Protein AF-A0A645JJB8-F1 (afdb_monomer)

Radius of gyration: 17.83 Å; Cα contacts (8 Å, |Δi|>4): 34; chains: 1; bounding box: 34×20×50 Å

Organism: NCBI:txid1076179

Secondary structure (DSSP, 8-state):
-EEE-TTT--EEE----HHHHHHHHHHHHHHHHHHHHHHHHTT-------TTS-SHHHHHHHHHHHHHHHHTT-

Structure (mmCIF, N/CA/C/O backbone):
data_AF-A0A645JJB8-F1
#
_entry.id   AF-A0A645JJB8-F1
#
loop_
_atom_site.group_PDB
_atom_site.id
_atom_site.type_symbol
_atom_site.label_atom_id
_atom_site.label_alt_id
_atom_site.label_comp_id
_atom_site.label_asym_id
_atom_site.label_entity_id
_atom_site.label_seq_id
_atom_site.pdbx_PDB_ins_code
_atom_site.Cartn_x
_atom_site.Cartn_y
_atom_site.Cartn_z
_atom_site.occupancy
_atom_site.B_iso_or_equiv
_atom_site.auth_seq_id
_atom_site.auth_comp_id
_atom_site.auth_asym_id
_atom_site.auth_atom_id
_atom_site.pdbx_PDB_model_num
ATOM 1 N N . MET A 1 1 ? 13.590 -0.650 -22.945 1.00 67.94 1 MET A N 1
ATOM 2 C CA . MET A 1 1 ? 12.135 -0.582 -23.209 1.00 67.94 1 MET A CA 1
ATOM 3 C C . MET A 1 1 ? 11.691 0.865 -23.037 1.00 67.94 1 MET A C 1
ATOM 5 O O . MET A 1 1 ? 12.370 1.603 -22.336 1.00 67.94 1 MET A O 1
ATOM 9 N N . VAL A 1 2 ? 10.626 1.307 -23.696 1.00 76.19 2 VAL A N 1
ATOM 10 C CA . VAL A 1 2 ? 10.016 2.620 -23.433 1.00 76.19 2 VAL A CA 1
ATOM 11 C C . VAL A 1 2 ? 8.618 2.344 -22.898 1.00 76.19 2 VAL A C 1
ATOM 13 O O . VAL A 1 2 ? 7.929 1.493 -23.455 1.00 76.19 2 VAL A O 1
ATOM 16 N N . VAL A 1 3 ? 8.255 2.972 -21.782 1.00 81.56 3 VAL A N 1
ATOM 17 C CA . VAL A 1 3 ? 6.940 2.834 -21.137 1.00 81.56 3 VAL A CA 1
ATOM 18 C C . VAL A 1 3 ? 6.256 4.189 -21.095 1.00 81.56 3 VAL A C 1
ATOM 20 O O . VAL A 1 3 ? 6.930 5.213 -21.016 1.00 81.56 3 VAL A O 1
ATOM 23 N N . GLU A 1 4 ? 4.933 4.197 -21.166 1.00 82.81 4 GLU A N 1
ATOM 24 C CA . GLU A 1 4 ? 4.134 5.408 -21.010 1.00 82.81 4 GLU A CA 1
ATOM 25 C C . GLU A 1 4 ? 3.740 5.574 -19.541 1.00 82.81 4 GLU A C 1
ATOM 27 O O . GLU A 1 4 ? 3.264 4.635 -18.901 1.00 82.81 4 GLU A O 1
ATOM 32 N N . ASP A 1 5 ? 3.990 6.759 -18.9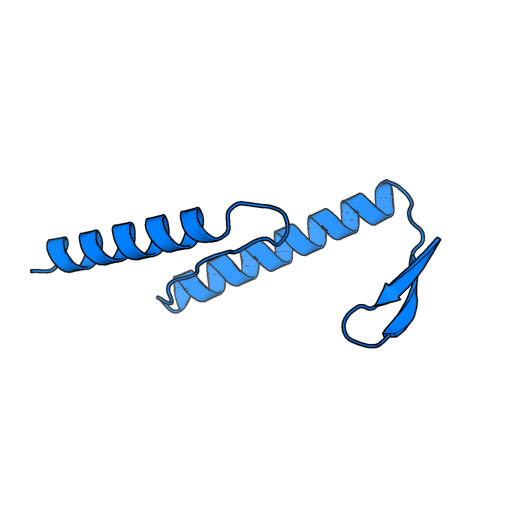96 1.00 80.06 5 ASP A N 1
ATOM 33 C CA . ASP A 1 5 ? 3.535 7.151 -17.669 1.00 80.06 5 ASP A CA 1
ATOM 34 C C . ASP A 1 5 ? 2.008 7.320 -17.673 1.00 80.06 5 ASP A C 1
ATOM 36 O O . ASP A 1 5 ? 1.475 8.171 -18.382 1.00 80.06 5 ASP A O 1
ATOM 40 N N . ALA A 1 6 ? 1.307 6.527 -16.862 1.00 78.00 6 ALA A N 1
ATOM 41 C CA . ALA A 1 6 ? -0.152 6.525 -16.789 1.00 78.00 6 ALA A CA 1
ATOM 42 C C . ALA A 1 6 ? -0.757 7.819 -16.210 1.00 78.00 6 ALA A C 1
ATOM 44 O O . 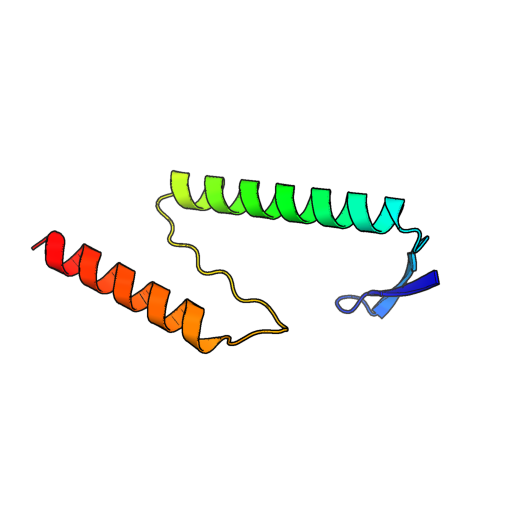ALA A 1 6 ? -1.935 8.089 -16.435 1.00 78.00 6 ALA A O 1
ATOM 45 N N . GLU A 1 7 ? 0.013 8.613 -15.464 1.00 79.38 7 GLU A N 1
ATOM 46 C CA . GLU A 1 7 ? -0.454 9.869 -14.870 1.00 79.38 7 GLU A CA 1
ATOM 47 C C . GLU A 1 7 ? -0.238 11.063 -15.809 1.00 79.38 7 GLU A C 1
ATOM 49 O O . GLU A 1 7 ? -0.982 12.043 -15.743 1.00 79.38 7 GLU A O 1
ATOM 54 N N . THR A 1 8 ? 0.772 11.000 -16.687 1.00 87.12 8 THR A N 1
ATOM 55 C CA . THR A 1 8 ? 1.207 12.156 -17.496 1.00 87.12 8 THR A CA 1
ATOM 56 C C . THR A 1 8 ? 1.208 11.937 -19.011 1.00 87.12 8 THR A C 1
ATOM 58 O O . THR A 1 8 ? 1.354 12.907 -19.757 1.00 87.12 8 THR A O 1
ATOM 61 N N . GLY A 1 9 ? 1.082 10.695 -19.487 1.00 85.75 9 GLY A N 1
ATOM 62 C CA . GLY A 1 9 ? 1.164 10.318 -20.907 1.00 85.75 9 GLY A CA 1
ATOM 63 C C . GLY A 1 9 ? 2.571 10.420 -21.514 1.00 85.75 9 GLY A C 1
ATOM 64 O O . GLY A 1 9 ? 2.749 10.321 -22.728 1.00 85.75 9 GLY A O 1
ATOM 65 N N . ARG A 1 10 ? 3.608 10.678 -20.705 1.00 89.25 10 ARG A N 1
ATOM 66 C CA . ARG A 1 10 ? 4.984 10.837 -21.201 1.00 89.25 10 ARG A CA 1
ATOM 67 C C . ARG A 1 10 ? 5.659 9.490 -21.422 1.00 89.25 10 ARG A C 1
ATOM 69 O O . ARG A 1 10 ? 5.557 8.587 -20.599 1.00 89.25 10 ARG A 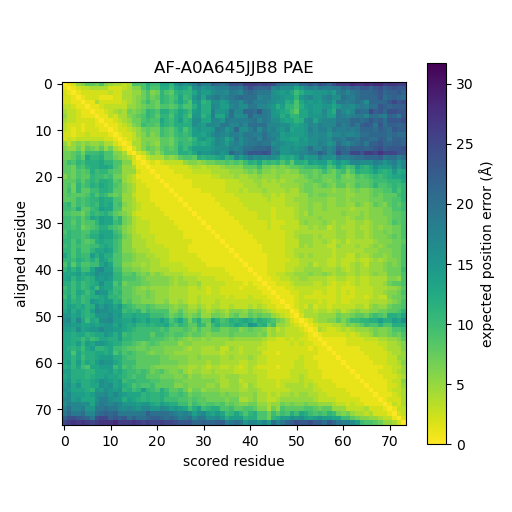O 1
ATOM 76 N N . GLN A 1 11 ? 6.440 9.391 -22.498 1.00 86.25 11 GLN A N 1
ATOM 77 C CA . GLN A 1 11 ? 7.310 8.241 -22.736 1.00 86.25 11 GLN A CA 1
ATOM 78 C C . GLN A 1 11 ? 8.571 8.315 -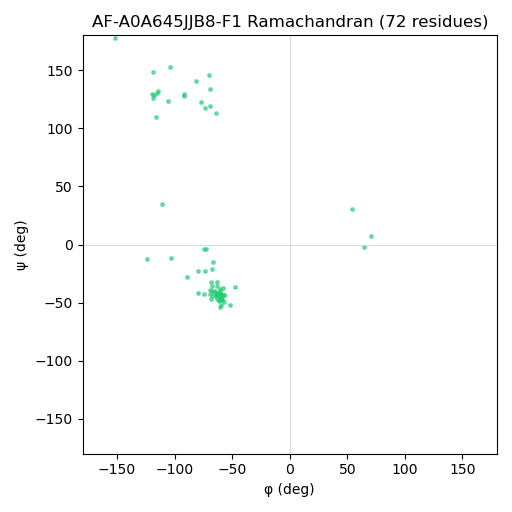21.865 1.00 86.25 11 GLN A C 1
ATOM 80 O O . GLN A 1 11 ? 9.355 9.261 -21.956 1.00 86.25 11 GLN A O 1
ATOM 85 N N . VAL A 1 12 ? 8.790 7.287 -21.049 1.00 82.00 12 VAL A N 1
ATOM 86 C CA . VAL A 1 12 ? 9.941 7.147 -20.153 1.00 82.00 12 VAL A CA 1
ATOM 87 C C . VAL A 1 12 ? 10.791 5.961 -20.595 1.00 82.00 12 VAL A C 1
ATOM 89 O O . VAL A 1 12 ? 10.294 4.861 -20.854 1.00 82.00 12 VAL A O 1
ATOM 92 N N . ARG A 1 13 ? 12.109 6.171 -20.683 1.00 79.88 13 ARG A N 1
ATOM 93 C CA . ARG A 1 13 ? 13.051 5.094 -20.997 1.00 79.88 13 ARG A CA 1
ATOM 94 C C . ARG A 1 13 ? 13.201 4.194 -19.774 1.00 79.88 13 ARG A C 1
ATOM 96 O O . ARG A 1 13 ? 13.657 4.632 -18.724 1.00 79.88 13 ARG A O 1
ATOM 103 N N . PHE A 1 14 ? 12.809 2.938 -19.931 1.00 74.31 14 PHE A N 1
ATOM 104 C CA . PHE A 1 14 ? 12.870 1.919 -18.898 1.00 74.31 14 PHE A CA 1
ATOM 105 C C . PHE A 1 14 ? 13.834 0.815 -19.323 1.00 74.31 14 PHE A C 1
ATOM 107 O O . PHE A 1 14 ? 13.561 0.037 -20.244 1.00 74.31 14 PHE A O 1
ATOM 114 N N . ASP A 1 15 ? 14.981 0.732 -18.658 1.00 73.25 15 ASP A N 1
ATOM 115 C CA . ASP A 1 15 ? 16.051 -0.183 -19.064 1.00 73.25 15 ASP A CA 1
ATOM 116 C C . ASP A 1 15 ? 15.672 -1.663 -18.897 1.00 73.25 15 ASP A C 1
ATOM 118 O O . ASP A 1 15 ? 16.306 -2.526 -19.498 1.00 73.25 15 ASP A O 1
ATOM 122 N N . GLY A 1 16 ? 14.599 -1.975 -18.155 1.00 68.19 16 GLY A N 1
ATOM 123 C CA . GLY A 1 16 ? 13.889 -3.264 -18.209 1.00 68.19 16 GLY A CA 1
ATOM 124 C C . GLY A 1 16 ? 14.680 -4.496 -17.758 1.00 68.19 16 GLY A C 1
ATOM 125 O O . GLY A 1 16 ? 14.145 -5.601 -17.738 1.00 68.19 16 GLY A O 1
ATOM 126 N N . GLY A 1 17 ? 15.950 -4.343 -17.384 1.00 80.81 17 GLY A N 1
ATOM 127 C CA . GLY A 1 17 ? 16.776 -5.444 -16.909 1.00 80.81 17 GLY A CA 1
ATOM 128 C C . GLY A 1 17 ? 16.323 -5.934 -15.534 1.00 80.81 17 GLY A C 1
ATOM 129 O O . GLY A 1 17 ? 15.952 -5.135 -14.676 1.00 80.81 17 GLY A O 1
ATOM 130 N N . LYS A 1 18 ? 16.447 -7.244 -15.274 1.00 80.31 18 LYS A N 1
ATOM 131 C CA . LYS A 1 18 ? 16.103 -7.870 -13.978 1.00 80.31 18 LYS A CA 1
ATOM 132 C C . LYS A 1 18 ? 16.674 -7.123 -12.762 1.00 80.31 18 LYS A C 1
ATOM 134 O O . LYS A 1 18 ? 16.018 -7.032 -11.735 1.00 80.31 18 LYS A O 1
ATOM 139 N N . ARG A 1 19 ? 17.889 -6.564 -12.876 1.00 82.19 19 ARG A N 1
ATOM 140 C CA . ARG A 1 19 ? 18.515 -5.760 -11.808 1.00 82.19 19 ARG A CA 1
ATOM 141 C C . ARG A 1 19 ? 17.822 -4.413 -11.586 1.00 82.19 19 ARG A C 1
ATOM 143 O O . ARG A 1 19 ? 17.715 -3.987 -10.444 1.00 82.19 19 ARG A O 1
ATOM 150 N N . ALA A 1 20 ? 17.386 -3.748 -12.656 1.00 79.75 20 ALA A N 1
ATOM 151 C CA . ALA A 1 20 ? 16.673 -2.476 -12.568 1.00 79.75 20 ALA A CA 1
ATOM 152 C C . ALA A 1 20 ? 15.279 -2.677 -11.960 1.00 79.75 20 ALA A C 1
ATOM 154 O O . ALA A 1 20 ? 14.906 -1.936 -11.058 1.00 79.75 20 ALA A O 1
ATOM 155 N N . LEU A 1 21 ? 14.574 -3.736 -12.374 1.00 82.12 21 LEU A N 1
ATOM 156 C CA . LEU A 1 21 ? 13.299 -4.143 -11.776 1.00 82.12 21 LEU A CA 1
ATOM 157 C C . LEU A 1 21 ? 13.445 -4.448 -10.282 1.00 82.12 21 LEU A C 1
ATOM 159 O O . LEU A 1 21 ? 12.716 -3.888 -9.478 1.00 82.12 21 LEU A O 1
ATOM 163 N N . ARG A 1 22 ? 14.462 -5.227 -9.891 1.00 85.00 22 ARG A N 1
ATOM 164 C CA . ARG A 1 22 ? 14.695 -5.537 -8.473 1.00 85.00 22 A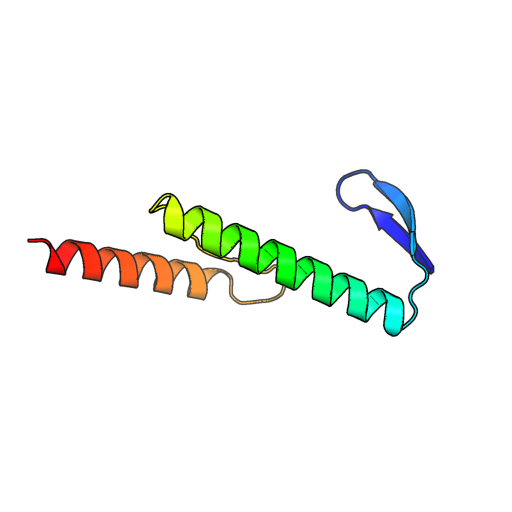RG A CA 1
ATOM 165 C C . ARG A 1 22 ? 14.952 -4.290 -7.623 1.00 85.00 22 ARG A C 1
ATOM 167 O O . ARG A 1 22 ? 14.424 -4.184 -6.528 1.00 85.00 22 ARG A O 1
ATOM 174 N N . ARG A 1 23 ? 15.747 -3.336 -8.123 1.00 83.75 23 ARG A N 1
ATOM 175 C CA . ARG A 1 23 ? 15.978 -2.057 -7.426 1.00 83.75 23 ARG A CA 1
ATOM 176 C C . ARG A 1 23 ? 14.698 -1.236 -7.293 1.00 83.75 23 ARG A C 1
ATOM 178 O O . ARG A 1 23 ? 14.527 -0.541 -6.299 1.00 83.75 23 ARG A O 1
ATOM 185 N N . LEU A 1 24 ? 13.827 -1.296 -8.296 1.00 82.31 24 LEU A N 1
ATOM 186 C CA . LEU A 1 24 ? 12.540 -0.618 -8.261 1.00 82.31 24 LEU A CA 1
ATOM 187 C C . LEU A 1 24 ? 11.618 -1.246 -7.205 1.00 82.31 24 LEU A C 1
ATOM 189 O O . LEU A 1 24 ? 11.037 -0.513 -6.410 1.00 82.31 24 LEU A O 1
ATOM 193 N N . ASP A 1 25 ? 11.559 -2.579 -7.138 1.00 85.81 25 ASP A N 1
ATOM 194 C CA . ASP A 1 25 ? 10.819 -3.303 -6.097 1.00 85.81 25 ASP A CA 1
ATOM 195 C C . ASP A 1 25 ? 11.351 -2.961 -4.695 1.00 85.81 25 ASP A C 1
ATOM 197 O O . ASP A 1 25 ? 10.577 -2.613 -3.805 1.00 85.81 25 ASP A O 1
ATOM 201 N N . GLU A 1 26 ? 12.679 -2.967 -4.515 1.00 90.25 26 GLU A N 1
ATOM 202 C CA . GLU A 1 26 ? 13.342 -2.567 -3.264 1.00 90.25 26 GLU A CA 1
ATOM 203 C C . GLU A 1 26 ? 12.957 -1.127 -2.857 1.00 90.25 26 GLU A C 1
ATOM 205 O O . GLU A 1 26 ? 12.637 -0.872 -1.693 1.00 90.25 26 GLU A O 1
ATOM 210 N N . ALA A 1 27 ? 12.927 -0.191 -3.812 1.00 86.88 27 ALA A N 1
ATOM 211 C CA . ALA A 1 27 ? 12.537 1.197 -3.564 1.00 86.88 27 ALA A CA 1
ATOM 212 C C . ALA A 1 27 ? 11.048 1.338 -3.200 1.00 86.88 27 ALA A C 1
ATOM 214 O O . ALA A 1 27 ? 10.699 2.113 -2.303 1.00 86.88 27 ALA A O 1
ATOM 215 N N . PHE A 1 28 ? 10.161 0.582 -3.855 1.00 88.81 28 PHE A N 1
ATOM 216 C CA . PHE A 1 28 ? 8.738 0.567 -3.517 1.00 88.81 28 PHE A CA 1
ATOM 217 C C . PHE A 1 28 ? 8.481 -0.028 -2.132 1.00 88.81 28 PHE A C 1
ATOM 219 O O . PHE A 1 28 ? 7.688 0.533 -1.370 1.00 88.81 28 PHE A O 1
ATOM 226 N N . ASP A 1 29 ? 9.179 -1.103 -1.770 1.00 91.12 29 ASP A N 1
ATOM 227 C CA . ASP A 1 29 ? 9.107 -1.698 -0.436 1.00 91.12 29 ASP A CA 1
ATOM 228 C C . ASP A 1 29 ? 9.591 -0.726 0.644 1.00 91.12 29 ASP A C 1
ATOM 230 O O . ASP A 1 29 ? 8.954 -0.590 1.695 1.00 91.12 29 ASP A O 1
ATOM 234 N N . GLU A 1 30 ? 10.683 -0.001 0.396 1.00 93.75 30 GLU A N 1
ATOM 235 C CA . GLU A 1 30 ? 11.177 1.021 1.317 1.00 93.75 30 GLU A CA 1
ATOM 236 C C . GLU A 1 30 ? 10.163 2.162 1.491 1.00 93.75 30 GLU A C 1
ATOM 238 O O . GLU A 1 30 ? 9.841 2.549 2.620 1.00 93.75 30 GLU A O 1
ATOM 243 N N . ALA A 1 31 ? 9.605 2.673 0.390 1.00 91.25 31 ALA A N 1
ATOM 244 C CA . ALA A 1 31 ? 8.575 3.709 0.426 1.00 91.25 31 ALA A CA 1
ATOM 245 C C . ALA A 1 31 ? 7.323 3.240 1.186 1.00 91.25 31 ALA A C 1
ATOM 247 O O . ALA A 1 31 ? 6.753 3.988 1.990 1.00 91.25 31 ALA A O 1
ATOM 248 N N . ARG A 1 32 ? 6.921 1.979 0.988 1.00 90.69 32 ARG A N 1
ATOM 249 C CA . ARG A 1 32 ? 5.804 1.354 1.700 1.00 90.69 32 ARG A CA 1
ATOM 250 C C . ARG A 1 32 ? 6.060 1.297 3.205 1.00 90.69 32 ARG A C 1
ATOM 252 O O . ARG A 1 32 ? 5.207 1.740 3.975 1.00 90.69 32 ARG A O 1
ATOM 259 N N . ARG A 1 33 ? 7.241 0.836 3.627 1.00 93.69 33 ARG A N 1
ATOM 260 C CA . ARG A 1 33 ? 7.640 0.789 5.047 1.00 93.69 33 ARG A CA 1
ATOM 261 C C . ARG A 1 33 ? 7.629 2.177 5.684 1.00 93.69 33 ARG A C 1
ATOM 263 O O . ARG A 1 33 ? 7.018 2.353 6.735 1.00 93.69 33 ARG A O 1
ATOM 270 N N . LYS A 1 34 ? 8.212 3.183 5.020 1.00 94.50 34 LYS A N 1
ATOM 271 C CA . LYS A 1 34 ? 8.217 4.576 5.506 1.00 94.50 34 LYS A CA 1
ATOM 272 C C . LYS A 1 34 ? 6.803 5.112 5.731 1.00 94.50 34 LYS A C 1
ATOM 274 O O . LYS A 1 34 ? 6.532 5.719 6.766 1.00 94.50 34 LYS A O 1
ATOM 279 N N . ARG A 1 35 ? 5.879 4.852 4.801 1.00 93.12 35 ARG A N 1
ATOM 280 C CA . ARG A 1 35 ? 4.470 5.254 4.934 1.00 93.12 35 ARG A CA 1
ATOM 281 C C . ARG A 1 35 ? 3.775 4.551 6.102 1.00 93.12 35 ARG A C 1
ATOM 283 O O . ARG A 1 35 ? 3.088 5.211 6.878 1.00 93.12 35 ARG A O 1
ATOM 290 N N . GLN A 1 36 ? 3.992 3.247 6.274 1.00 92.75 36 GLN A N 1
ATOM 291 C 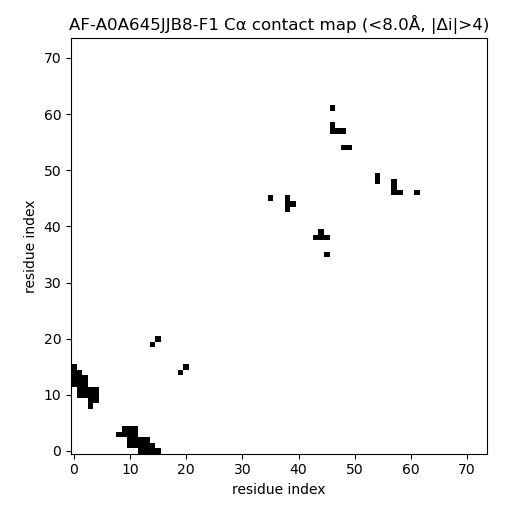CA . GLN A 1 36 ? 3.447 2.494 7.410 1.00 92.75 36 GLN A CA 1
ATOM 292 C C . GLN A 1 36 ? 3.954 3.039 8.754 1.00 92.75 36 GLN A C 1
ATOM 294 O O . GLN A 1 36 ? 3.165 3.241 9.681 1.00 92.75 36 GLN A O 1
ATOM 299 N N . GLU A 1 37 ? 5.252 3.329 8.861 1.00 94.88 37 GLU A N 1
ATOM 300 C CA . GLU A 1 37 ? 5.843 3.913 10.068 1.00 94.88 37 GLU A CA 1
ATOM 301 C C . GLU A 1 37 ? 5.290 5.306 10.378 1.00 94.88 37 GLU A C 1
ATOM 303 O O . GLU A 1 37 ? 4.969 5.593 11.536 1.00 94.88 37 GLU A O 1
ATOM 308 N N . LEU A 1 38 ? 5.142 6.155 9.357 1.00 95.94 38 LEU A N 1
ATOM 309 C CA . LEU A 1 38 ? 4.585 7.498 9.496 1.00 95.94 38 LEU A CA 1
ATOM 310 C C . LEU A 1 38 ? 3.153 7.453 10.040 1.00 95.94 38 LEU A C 1
ATOM 312 O O . LEU A 1 38 ? 2.865 8.081 11.061 1.00 95.94 38 LEU A O 1
ATOM 316 N N . CYS A 1 39 ? 2.274 6.665 9.414 1.00 94.31 39 CYS A N 1
ATOM 317 C CA . CYS A 1 39 ? 0.890 6.502 9.861 1.00 94.31 39 CYS A CA 1
ATO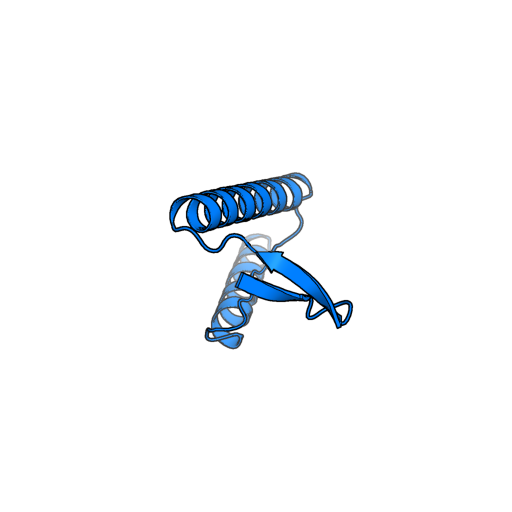M 318 C C . CYS A 1 39 ? 0.826 5.955 11.296 1.00 94.31 39 CYS A C 1
ATOM 320 O O . CYS A 1 39 ? 0.097 6.494 12.131 1.00 94.31 39 CYS A O 1
ATOM 322 N N . ARG A 1 40 ? 1.664 4.960 11.629 1.00 91.25 40 ARG A N 1
ATOM 323 C CA . ARG A 1 40 ? 1.746 4.398 12.987 1.00 91.25 40 ARG A CA 1
ATOM 324 C C . ARG A 1 40 ? 2.105 5.458 14.028 1.00 91.25 40 ARG A C 1
ATOM 326 O O . ARG A 1 40 ? 1.465 5.516 15.076 1.00 91.25 40 ARG A O 1
ATOM 333 N N . ARG A 1 41 ? 3.114 6.294 13.755 1.00 94.62 41 ARG A N 1
ATOM 334 C CA . ARG A 1 41 ? 3.544 7.378 14.661 1.00 94.62 41 ARG A CA 1
ATOM 335 C C . ARG A 1 41 ? 2.460 8.438 14.831 1.00 94.62 41 ARG A C 1
ATOM 337 O O . ARG A 1 41 ? 2.218 8.876 15.951 1.00 94.62 41 ARG A O 1
ATOM 344 N N . ALA A 1 42 ? 1.769 8.786 13.750 1.00 94.44 42 ALA A N 1
ATOM 345 C CA . ALA A 1 42 ? 0.670 9.747 13.763 1.00 94.44 42 ALA A CA 1
ATOM 346 C C . ALA A 1 42 ? -0.631 9.195 14.383 1.00 94.44 42 ALA A C 1
ATOM 348 O O . ALA A 1 42 ? -1.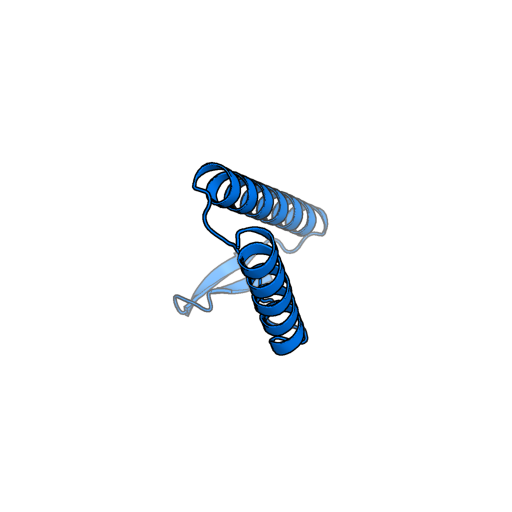607 9.931 14.495 1.00 94.44 42 ALA A O 1
ATOM 349 N N . ARG A 1 43 ? -0.669 7.909 14.775 1.00 89.62 43 ARG A N 1
ATOM 350 C CA . ARG A 1 43 ? -1.892 7.189 15.185 1.00 89.62 43 ARG A CA 1
ATOM 351 C C . ARG A 1 43 ? -2.998 7.262 14.124 1.00 89.62 43 ARG A C 1
ATOM 353 O O . ARG A 1 43 ? -4.183 7.219 14.449 1.00 89.62 43 ARG A O 1
ATOM 360 N N . VAL A 1 44 ? -2.592 7.353 12.862 1.00 91.56 44 VAL A N 1
ATOM 361 C CA . VAL A 1 44 ? -3.473 7.303 11.702 1.00 91.56 44 VAL A CA 1
ATOM 362 C C . VAL A 1 44 ? -3.559 5.858 11.248 1.00 91.56 44 VAL A C 1
ATOM 364 O O . VAL A 1 44 ? -2.558 5.171 11.045 1.00 91.56 44 VAL A O 1
ATOM 367 N N . ASP A 1 45 ? -4.787 5.395 11.114 1.00 90.25 45 ASP A N 1
ATOM 368 C CA . ASP A 1 45 ? -5.100 4.092 10.567 1.00 90.25 45 ASP A CA 1
ATOM 369 C C . ASP A 1 45 ? -4.781 4.060 9.054 1.00 90.25 45 ASP A C 1
ATOM 371 O O . ASP A 1 45 ? -5.144 4.978 8.320 1.00 90.25 45 ASP A O 1
ATOM 375 N N . LEU A 1 46 ? -4.110 3.002 8.585 1.00 91.31 46 LEU A N 1
ATOM 376 C CA . LEU A 1 46 ? -3.715 2.821 7.183 1.00 91.31 46 LEU A CA 1
ATOM 377 C C . LEU A 1 46 ? -4.355 1.548 6.614 1.00 91.31 46 LEU A C 1
ATOM 379 O O . LEU A 1 46 ? -4.229 0.475 7.207 1.00 91.31 46 LEU A O 1
ATOM 383 N N . VAL A 1 47 ? -4.995 1.671 5.451 1.00 91.19 47 VAL A N 1
ATOM 384 C CA . VAL A 1 47 ? -5.479 0.552 4.635 1.00 91.19 47 VAL A CA 1
ATOM 385 C C . VAL A 1 47 ? -4.755 0.581 3.292 1.00 91.19 47 VAL A C 1
ATOM 387 O O . VAL A 1 47 ? -4.672 1.623 2.647 1.00 91.19 47 VAL A O 1
ATOM 390 N N . GLU A 1 48 ? -4.185 -0.550 2.890 1.00 87.69 48 GL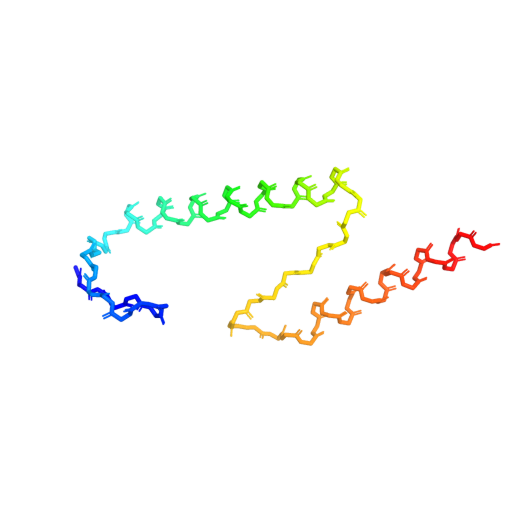U A N 1
ATOM 391 C CA . GLU A 1 48 ? -3.470 -0.679 1.621 1.00 87.69 48 GLU A CA 1
ATOM 392 C C . GLU A 1 48 ? -4.334 -1.471 0.641 1.00 87.69 48 GLU A C 1
ATOM 394 O O . GLU A 1 48 ? -4.737 -2.597 0.931 1.00 87.69 48 GLU A O 1
ATOM 399 N N . VAL A 1 49 ? -4.613 -0.872 -0.516 1.00 88.38 49 VAL A N 1
ATOM 400 C CA . VAL A 1 49 ? -5.412 -1.469 -1.591 1.00 88.38 49 VAL A CA 1
ATOM 401 C C . VAL A 1 49 ? -4.528 -1.567 -2.827 1.00 88.38 49 VAL A C 1
ATOM 403 O O . VAL A 1 49 ? -3.908 -0.582 -3.221 1.00 88.38 49 VAL A O 1
ATOM 406 N N . GLY A 1 50 ? -4.427 -2.763 -3.403 1.00 84.25 50 GLY A N 1
ATOM 407 C CA . GLY A 1 50 ? -3.679 -3.007 -4.635 1.00 84.25 50 GLY A CA 1
ATOM 408 C C . GLY A 1 50 ? -4.612 -3.181 -5.830 1.00 84.25 50 GLY A C 1
ATOM 409 O O . GLY A 1 50 ? -5.740 -3.636 -5.669 1.00 84.25 50 GLY A O 1
ATOM 410 N N . SER A 1 51 ? -4.125 -2.864 -7.030 1.00 78.44 51 SER A N 1
ATOM 411 C CA . SER A 1 51 ? -4.926 -2.913 -8.264 1.00 78.44 51 SER A CA 1
ATOM 412 C C . SER A 1 51 ? -5.217 -4.333 -8.773 1.00 78.44 51 SER A C 1
ATOM 414 O O . SER A 1 51 ? -6.190 -4.529 -9.488 1.00 78.44 51 SER A O 1
ATOM 416 N N . ASN A 1 52 ? -4.403 -5.328 -8.392 1.00 77.69 52 ASN A N 1
ATOM 417 C CA . ASN A 1 52 ? -4.479 -6.710 -8.898 1.00 77.69 52 ASN A CA 1
ATOM 418 C C . ASN A 1 52 ? -4.965 -7.719 -7.839 1.00 77.69 52 ASN A C 1
ATOM 420 O O . ASN A 1 52 ? -4.493 -8.854 -7.790 1.00 77.69 52 ASN A O 1
ATOM 424 N N . GLY A 1 53 ? -5.871 -7.311 -6.951 1.00 80.31 53 GLY A N 1
ATOM 425 C CA . GLY A 1 53 ? -6.386 -8.175 -5.890 1.00 80.31 53 GLY A CA 1
ATOM 426 C C . GLY A 1 53 ? -7.797 -7.809 -5.451 1.00 80.31 53 GLY A C 1
ATOM 427 O O . GLY A 1 53 ? -8.383 -6.840 -5.925 1.00 80.31 53 GLY A O 1
ATOM 428 N N . ASP A 1 54 ? -8.339 -8.598 -4.525 1.00 85.38 54 ASP A N 1
ATOM 429 C CA . ASP A 1 54 ? -9.621 -8.303 -3.887 1.00 85.38 54 ASP A CA 1
ATOM 430 C C . ASP A 1 54 ? -9.510 -7.008 -3.067 1.00 85.38 54 ASP A C 1
ATOM 432 O O . ASP A 1 54 ? -8.792 -6.943 -2.066 1.00 85.38 54 ASP A O 1
ATOM 436 N N . VAL A 1 55 ? -10.223 -5.976 -3.514 1.00 86.44 55 VAL A N 1
ATOM 437 C CA . VAL A 1 55 ? -10.262 -4.653 -2.880 1.00 86.44 55 VAL A CA 1
ATOM 438 C C . VAL A 1 55 ? -11.188 -4.603 -1.665 1.00 86.44 55 VAL A C 1
ATOM 440 O O . VAL A 1 55 ? -11.013 -3.750 -0.794 1.00 86.44 55 VAL A O 1
ATOM 443 N N . LEU A 1 56 ? -12.166 -5.507 -1.574 1.00 90.56 56 LEU A N 1
ATOM 444 C CA . LEU A 1 56 ? -13.154 -5.520 -0.498 1.00 90.56 56 LEU A CA 1
ATOM 445 C C . LEU A 1 56 ? -12.579 -6.144 0.768 1.00 90.56 56 LEU A C 1
ATOM 447 O O . LEU A 1 56 ? -12.780 -5.604 1.857 1.00 90.56 56 LEU A O 1
ATOM 451 N N . ARG A 1 57 ? -11.817 -7.236 0.649 1.00 90.31 57 ARG A N 1
ATOM 452 C CA . ARG A 1 57 ? -11.197 -7.898 1.807 1.00 90.31 57 ARG A CA 1
ATOM 453 C C . ARG A 1 57 ? -10.382 -6.954 2.711 1.00 90.31 57 ARG A C 1
ATOM 455 O O . ARG A 1 57 ? -10.669 -6.933 3.911 1.00 90.31 57 ARG A O 1
ATOM 462 N N . PRO A 1 58 ? -9.424 -6.142 2.212 1.00 91.19 58 PRO A N 1
ATOM 463 C CA . PRO A 1 58 ? -8.659 -5.234 3.067 1.00 91.19 58 PRO A CA 1
ATOM 464 C C . PRO A 1 58 ? -9.540 -4.172 3.741 1.00 91.19 58 PRO A C 1
ATOM 466 O O . PRO A 1 58 ? -9.274 -3.807 4.887 1.00 91.19 58 PRO A O 1
ATOM 469 N N . MET A 1 59 ? -10.621 -3.725 3.090 1.00 91.81 59 MET A N 1
ATOM 470 C CA . MET A 1 59 ? -11.582 -2.790 3.687 1.00 91.81 59 MET A CA 1
ATOM 471 C C . MET A 1 59 ? -12.374 -3.437 4.827 1.00 91.81 59 MET A C 1
ATOM 473 O O . MET A 1 59 ? -12.483 -2.868 5.915 1.00 91.81 59 MET A O 1
ATOM 477 N N . VAL A 1 60 ? -12.900 -4.644 4.611 1.00 94.19 60 VAL A N 1
ATOM 478 C CA . VAL A 1 60 ? -13.673 -5.376 5.627 1.00 94.19 60 VAL A CA 1
ATOM 479 C C . VAL A 1 60 ? -12.809 -5.669 6.853 1.00 94.19 60 VAL A C 1
ATOM 481 O O . VAL A 1 60 ? -13.214 -5.381 7.981 1.00 94.19 60 VAL A O 1
ATOM 484 N N . GLU A 1 61 ? -11.594 -6.184 6.651 1.00 92.12 61 GLU A N 1
ATOM 485 C CA . GLU A 1 61 ? -10.654 -6.460 7.743 1.00 92.12 61 GLU A CA 1
ATOM 486 C C . GLU A 1 61 ? -10.290 -5.196 8.530 1.00 92.12 61 GLU A C 1
ATOM 488 O O . GLU A 1 61 ? -10.166 -5.235 9.760 1.00 92.12 61 GLU A O 1
ATOM 493 N N . PHE A 1 62 ? -10.130 -4.071 7.832 1.00 92.69 62 PHE A N 1
ATOM 494 C CA . PHE A 1 62 ? -9.834 -2.782 8.438 1.00 92.69 62 PHE A CA 1
ATOM 495 C C . PHE A 1 62 ? -10.945 -2.335 9.399 1.00 92.69 62 PHE A C 1
ATOM 497 O O . PHE A 1 62 ? -10.687 -2.088 10.584 1.00 92.69 62 PHE A O 1
ATOM 504 N N . PHE A 1 63 ? -12.194 -2.292 8.928 1.00 93.06 63 PHE A N 1
ATOM 505 C CA . PHE A 1 63 ? -13.323 -1.870 9.759 1.00 93.06 63 PHE A CA 1
ATOM 506 C C . PHE A 1 63 ? -13.630 -2.863 10.884 1.00 93.06 63 PHE A C 1
ATOM 508 O O . PHE A 1 63 ? -13.934 -2.433 11.998 1.00 93.06 63 PHE A O 1
ATOM 515 N N . ALA A 1 64 ? -13.471 -4.170 10.654 1.00 93.44 64 ALA A N 1
ATOM 516 C CA . ALA A 1 64 ? -13.624 -5.183 11.699 1.00 93.44 64 ALA A CA 1
ATOM 517 C C . ALA A 1 64 ? -12.615 -4.986 12.846 1.00 93.44 64 ALA A C 1
ATOM 519 O O . ALA A 1 64 ? -12.992 -4.989 14.021 1.00 93.44 64 ALA A O 1
ATOM 520 N N . LYS A 1 65 ? -11.334 -4.740 12.525 1.00 90.00 65 LYS A N 1
ATOM 521 C CA . LYS A 1 65 ? -10.302 -4.417 13.527 1.00 90.00 65 LYS A CA 1
ATOM 522 C C . LYS A 1 65 ? -10.622 -3.121 14.268 1.00 90.00 65 LYS A C 1
ATOM 524 O O . LYS A 1 65 ? -10.446 -3.057 15.485 1.00 90.00 65 LYS A O 1
ATOM 529 N N . ARG A 1 66 ? -11.093 -2.094 13.555 1.00 89.38 66 ARG A N 1
ATOM 530 C CA . ARG A 1 66 ? -11.466 -0.805 14.150 1.00 89.38 66 ARG A CA 1
ATOM 531 C C . ARG A 1 66 ? -12.637 -0.948 15.122 1.00 89.38 66 ARG A C 1
ATOM 533 O O . ARG A 1 66 ? -12.541 -0.430 16.230 1.00 89.38 66 ARG A O 1
ATOM 540 N N . ARG A 1 67 ? -13.680 -1.701 14.756 1.00 91.81 67 ARG A N 1
ATOM 541 C CA . ARG A 1 67 ? -14.825 -1.995 15.632 1.00 91.81 67 ARG A CA 1
ATOM 542 C C . ARG A 1 67 ? -14.378 -2.662 16.933 1.00 91.81 67 ARG A C 1
ATOM 544 O O . ARG A 1 67 ? -14.674 -2.144 18.001 1.00 91.81 67 ARG A O 1
ATOM 551 N N . ARG A 1 68 ? -13.549 -3.709 16.849 1.00 90.69 68 ARG A N 1
ATOM 552 C CA . ARG A 1 68 ? -13.008 -4.408 18.029 1.00 90.69 68 ARG A CA 1
ATOM 553 C C . ARG A 1 68 ? -12.222 -3.484 18.970 1.00 90.69 68 ARG A C 1
ATOM 555 O O . ARG A 1 68 ? -12.285 -3.626 20.185 1.00 90.69 68 ARG A O 1
ATOM 562 N N . ARG A 1 69 ? -11.461 -2.525 18.427 1.00 87.12 69 ARG A N 1
ATOM 563 C CA . ARG A 1 69 ? -10.732 -1.533 19.243 1.00 87.12 69 ARG A CA 1
ATOM 564 C C . ARG A 1 69 ? -11.663 -0.554 19.959 1.00 87.12 69 ARG A C 1
ATOM 566 O O . ARG A 1 69 ? -11.289 -0.072 21.022 1.00 87.12 69 ARG A O 1
ATOM 573 N N . LEU A 1 70 ? -12.805 -0.218 19.360 1.00 88.19 70 LEU A N 1
ATOM 574 C CA . LEU A 1 70 ? -13.809 0.655 19.974 1.00 88.19 70 LEU A CA 1
ATOM 575 C C . LEU A 1 70 ? -14.573 -0.083 21.076 1.00 88.19 70 LEU A C 1
ATOM 577 O O . LEU A 1 70 ? -14.742 0.475 22.151 1.00 88.19 70 LEU A O 1
ATOM 581 N N . GLU A 1 71 ? -14.944 -1.341 20.837 1.00 90.19 71 GLU A N 1
ATOM 582 C CA . GLU A 1 71 ? -15.597 -2.208 21.830 1.00 90.19 71 GLU A CA 1
ATOM 583 C C . GLU A 1 71 ? -14.714 -2.419 23.069 1.00 90.19 71 GLU A C 1
ATOM 585 O O . GLU A 1 71 ? -15.194 -2.294 24.183 1.00 90.19 71 GLU A O 1
ATOM 590 N N . ASN A 1 72 ? -13.406 -2.638 22.895 1.00 80.75 72 ASN A N 1
ATOM 591 C CA . ASN A 1 72 ? -12.462 -2.815 24.009 1.00 80.75 72 ASN A CA 1
ATOM 592 C C . ASN A 1 72 ? -12.138 -1.524 24.796 1.00 80.75 72 ASN A C 1
ATOM 594 O O . ASN A 1 72 ? -11.321 -1.568 25.717 1.00 80.75 72 ASN A O 1
ATOM 598 N N . ARG A 1 73 ? -12.651 -0.363 24.373 1.00 73.19 73 ARG A N 1
ATOM 599 C CA . ARG A 1 73 ? -12.432 0.937 25.034 1.00 73.19 73 ARG A CA 1
ATOM 600 C C . ARG A 1 73 ? -13.632 1.405 25.863 1.00 73.19 73 ARG A C 1
ATOM 602 O O . ARG A 1 73 ? -13.477 2.402 26.565 1.00 73.19 73 ARG A O 1
ATOM 609 N N . GLY A 1 74 ? -14.786 0.750 25.724 1.00 53.88 74 GLY A N 1
ATOM 610 C CA . GLY A 1 74 ? -15.956 0.927 26.590 1.00 53.88 74 GLY A CA 1
ATOM 611 C C . GLY A 1 74 ? -15.911 -0.037 27.762 1.00 53.88 74 GLY A C 1
ATOM 612 O O . GLY A 1 74 ? -16.481 0.331 28.807 1.00 53.88 74 GLY A O 1
#

pLDDT: mean 86.13, std 7.54, range [53.88, 95.94]

Foldseek 3Di:
DWDADPVPRDIDDDPPDPVSVVVVVVVVVVVVVVVVVVCVVVVHQDFDADPPDDRVVSVVVSVVVVVVVVVVVD

Solvent-accessible surface area (backbone atoms only — not comparable to full-atom values): 4571 Å² total; per-residue (Å²): 87,76,43,69,39,90,90,75,70,46,81,41,86,35,81,76,40,72,68,57,52,49,53,50,52,54,50,52,52,50,53,50,49,53,50,54,52,49,31,57,73,70,72,43,89,84,82,80,79,60,94,91,56,77,59,61,59,52,52,54,54,49,52,53,54,52,50,54,57,54,62,76,71,110

Mean predicted aligned error: 8.06 Å

Sequence (74 aa):
MVVEDAETGRQVRFDGGKRALRRLDEAFDEARRKRQELCRRARVDLVEVGSNGDVLRPMVEFFAKRRRRLENRG